Protein AF-A0A382FEA9-F1 (afdb_monomer_lite)

Structure (mmCIF, N/CA/C/O backbone):
data_AF-A0A382FEA9-F1
#
_entry.id   AF-A0A382FEA9-F1
#
loop_
_atom_site.group_PDB
_atom_site.id
_atom_site.type_symbol
_atom_site.label_atom_id
_atom_site.label_alt_id
_atom_site.label_comp_id
_atom_site.label_asym_id
_atom_site.label_entity_id
_atom_site.label_seq_id
_atom_site.pdbx_PDB_ins_code
_atom_site.Cartn_x
_atom_site.Cartn_y
_atom_site.Cartn_z
_atom_site.occupancy
_atom_site.B_iso_or_equiv
_atom_site.auth_seq_id
_atom_site.auth_comp_id
_atom_site.auth_asym_id
_atom_site.auth_atom_id
_atom_site.pdbx_PDB_model_num
ATOM 1 N N . MET A 1 1 ? -3.722 10.493 -3.152 1.00 86.19 1 MET A N 1
ATOM 2 C CA . MET A 1 1 ? -3.131 11.299 -4.248 1.00 86.19 1 MET A CA 1
ATOM 3 C C . MET A 1 1 ? -1.651 11.568 -4.004 1.00 86.19 1 MET A C 1
ATOM 5 O O . MET A 1 1 ? -0.845 11.112 -4.801 1.00 86.19 1 MET A O 1
ATOM 9 N N . GLU A 1 2 ? -1.288 12.268 -2.923 1.00 90.12 2 GLU A N 1
ATOM 10 C CA . GLU A 1 2 ? 0.090 12.729 -2.674 1.00 90.12 2 GLU A CA 1
ATOM 11 C C . GLU A 1 2 ? 1.136 11.603 -2.664 1.00 90.12 2 GLU A C 1
ATOM 13 O O . GLU A 1 2 ? 2.128 11.710 -3.374 1.00 90.12 2 GLU A O 1
ATOM 18 N N . ALA A 1 3 ? 0.868 10.485 -1.978 1.00 92.31 3 ALA A N 1
ATOM 19 C CA . ALA A 1 3 ? 1.792 9.346 -1.926 1.00 92.31 3 ALA A CA 1
ATOM 20 C C . ALA A 1 3 ? 2.195 8.819 -3.320 1.00 92.31 3 ALA A C 1
ATOM 22 O O . ALA A 1 3 ? 3.375 8.601 -3.583 1.00 92.31 3 ALA A O 1
ATOM 23 N N . TYR A 1 4 ? 1.232 8.671 -4.237 1.00 94.25 4 TYR A N 1
ATOM 24 C CA . TYR A 1 4 ? 1.511 8.229 -5.607 1.00 94.25 4 TYR A CA 1
ATOM 25 C C . TYR A 1 4 ? 2.131 9.316 -6.479 1.00 94.25 4 TYR A C 1
ATOM 27 O O . TYR A 1 4 ? 2.943 8.998 -7.339 1.00 94.25 4 TYR A O 1
ATOM 35 N N . LYS A 1 5 ? 1.795 10.591 -6.250 1.00 94.25 5 LYS A N 1
ATOM 36 C CA . LYS A 1 5 ? 2.459 11.701 -6.942 1.00 94.25 5 LYS A CA 1
ATOM 37 C C . LYS A 1 5 ? 3.956 11.709 -6.621 1.00 94.25 5 LYS A C 1
ATOM 39 O O . LYS A 1 5 ? 4.760 11.760 -7.541 1.00 94.25 5 LYS A O 1
ATOM 44 N N . THR A 1 6 ? 4.319 11.601 -5.342 1.00 94.44 6 THR A N 1
ATOM 45 C CA . THR A 1 6 ? 5.722 11.568 -4.906 1.00 94.44 6 THR A CA 1
ATOM 46 C C . THR A 1 6 ? 6.477 10.385 -5.507 1.00 94.44 6 THR A C 1
ATOM 48 O O . THR A 1 6 ? 7.612 10.554 -5.935 1.00 94.44 6 THR A O 1
ATOM 51 N N . LYS A 1 7 ? 5.844 9.208 -5.592 1.00 93.56 7 LYS A N 1
ATOM 52 C CA . LYS A 1 7 ? 6.443 8.037 -6.248 1.00 93.56 7 LYS A CA 1
ATOM 53 C C . LYS A 1 7 ? 6.632 8.260 -7.744 1.00 93.56 7 LYS A C 1
ATOM 55 O O . LYS A 1 7 ? 7.737 8.093 -8.225 1.00 93.56 7 LYS A O 1
ATOM 60 N N . ALA A 1 8 ? 5.613 8.743 -8.455 1.00 95.00 8 ALA A N 1
ATOM 61 C CA . ALA A 1 8 ? 5.745 9.068 -9.877 1.00 95.00 8 ALA A CA 1
ATOM 62 C C . ALA A 1 8 ? 6.861 10.096 -10.151 1.00 95.00 8 ALA A C 1
ATOM 64 O O . ALA A 1 8 ? 7.594 9.964 -11.124 1.00 95.00 8 ALA A O 1
ATOM 65 N N . ASP A 1 9 ? 7.002 11.109 -9.288 1.00 94.88 9 ASP A N 1
ATOM 66 C CA . ASP A 1 9 ? 8.087 12.090 -9.369 1.00 94.88 9 ASP A CA 1
ATOM 67 C C . ASP A 1 9 ? 9.469 11.447 -9.157 1.00 94.88 9 ASP A C 1
ATOM 69 O O . ASP A 1 9 ? 10.402 11.779 -9.887 1.00 94.88 9 ASP A O 1
ATOM 73 N N . PHE A 1 10 ? 9.597 10.549 -8.176 1.00 92.44 10 PHE A N 1
ATOM 74 C CA . PHE A 1 10 ? 10.831 9.815 -7.888 1.00 92.44 10 PHE A CA 1
ATOM 75 C C . PHE A 1 10 ? 11.215 8.888 -9.047 1.00 92.44 10 PHE A C 1
ATOM 77 O O . PHE A 1 10 ? 12.336 8.981 -9.548 1.00 92.44 10 PHE A O 1
ATOM 84 N N . GLU A 1 11 ? 10.266 8.092 -9.547 1.00 92.50 11 GLU A N 1
ATOM 85 C CA . GLU A 1 11 ? 10.513 7.181 -10.667 1.00 92.50 11 GLU A CA 1
ATOM 86 C C . GLU A 1 11 ? 10.952 7.932 -11.927 1.00 92.50 11 GLU A C 1
ATOM 88 O O . GLU A 1 11 ? 11.869 7.507 -12.622 1.00 92.50 11 GLU A O 1
ATOM 93 N N . ALA A 1 12 ? 10.362 9.096 -12.211 1.00 94.06 12 ALA A N 1
ATOM 94 C CA . ALA A 1 12 ? 10.710 9.868 -13.400 1.00 94.06 12 ALA A CA 1
ATOM 95 C C . ALA A 1 12 ? 12.088 10.542 -13.299 1.00 94.06 12 ALA A C 1
ATOM 97 O O . ALA A 1 12 ? 12.826 10.611 -14.289 1.00 94.06 12 ALA A O 1
ATOM 98 N N . LYS A 1 13 ? 12.403 11.112 -12.129 1.00 93.94 13 LYS A N 1
ATOM 99 C CA . LYS A 1 13 ? 13.557 12.007 -11.943 1.00 93.94 13 LYS A CA 1
ATOM 100 C C . LYS A 1 13 ? 14.813 11.279 -11.496 1.00 93.94 13 LYS A C 1
ATOM 102 O O . LYS A 1 13 ? 15.887 11.657 -11.948 1.00 93.94 13 LYS A O 1
ATOM 107 N N . GLU A 1 14 ? 14.665 10.273 -10.641 1.00 90.12 14 GLU A N 1
ATOM 108 C CA . GLU A 1 14 ? 15.787 9.571 -10.018 1.00 90.12 14 GLU A CA 1
ATOM 109 C C . GLU A 1 14 ? 16.027 8.205 -10.675 1.00 90.12 14 GLU A C 1
ATOM 111 O O . GLU A 1 14 ? 17.165 7.884 -11.010 1.00 90.12 14 GLU A O 1
ATOM 116 N N . MET A 1 15 ? 14.964 7.424 -10.908 1.00 86.69 15 MET A N 1
ATOM 117 C CA . MET A 1 15 ? 15.080 6.047 -11.427 1.00 86.69 15 MET A CA 1
ATOM 118 C C . MET A 1 15 ? 14.997 5.962 -12.957 1.00 86.69 15 MET A C 1
ATOM 120 O O . MET A 1 15 ? 15.497 5.020 -13.567 1.00 86.69 15 MET A O 1
ATOM 124 N N . HIS A 1 16 ? 14.381 6.963 -13.587 1.00 90.75 16 HIS A N 1
ATOM 125 C CA . HIS A 1 16 ? 14.035 6.992 -15.009 1.00 90.75 16 HIS A CA 1
ATOM 126 C C . HIS A 1 16 ? 13.194 5.786 -15.482 1.00 90.75 16 HIS A C 1
ATOM 128 O O . HIS A 1 16 ? 13.240 5.425 -16.664 1.00 90.75 16 HIS A O 1
ATOM 134 N N . ASP A 1 17 ? 12.378 5.203 -14.594 1.00 91.25 17 ASP A N 1
ATOM 135 C CA . ASP A 1 17 ? 11.393 4.177 -14.946 1.00 91.25 17 ASP A CA 1
ATOM 136 C C . ASP A 1 17 ? 10.075 4.829 -15.386 1.00 91.25 17 ASP A C 1
ATOM 138 O O . ASP A 1 17 ? 9.215 5.231 -14.595 1.00 91.25 17 ASP A O 1
ATOM 142 N N . TRP A 1 18 ? 9.891 4.924 -16.701 1.00 92.62 18 TRP A N 1
ATOM 143 C CA . TRP A 1 18 ? 8.694 5.512 -17.299 1.00 92.62 18 TRP A CA 1
ATOM 144 C C . TRP A 1 18 ? 7.439 4.643 -17.161 1.00 92.62 18 TRP A C 1
ATOM 146 O O . TRP A 1 18 ? 6.329 5.184 -17.175 1.00 92.62 18 TRP A O 1
ATOM 156 N N . ASN A 1 19 ? 7.583 3.321 -17.029 1.00 93.62 19 ASN A N 1
ATOM 157 C CA . ASN A 1 19 ? 6.444 2.423 -16.847 1.00 93.62 19 ASN A CA 1
ATOM 158 C C . ASN A 1 19 ? 5.869 2.599 -15.442 1.00 93.62 19 ASN A C 1
ATOM 160 O O . ASN A 1 19 ? 4.662 2.824 -15.302 1.00 93.62 19 ASN A O 1
ATOM 164 N N . SER A 1 20 ? 6.729 2.602 -14.425 1.00 93.94 20 SER A N 1
ATOM 165 C CA . SER A 1 20 ? 6.335 2.860 -13.041 1.00 93.94 20 SER A CA 1
ATOM 166 C C . 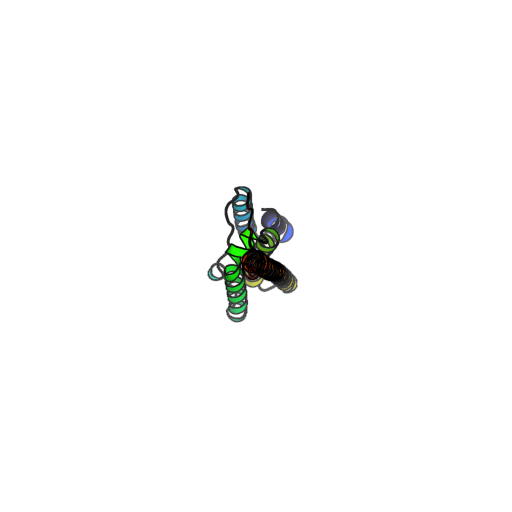SER A 1 20 ? 5.868 4.294 -12.832 1.00 93.94 20 SER A C 1
ATOM 168 O O . SER A 1 20 ? 4.813 4.518 -12.234 1.00 93.94 20 SER A O 1
ATOM 170 N N . THR A 1 21 ? 6.547 5.271 -13.447 1.00 96.25 21 THR A N 1
ATOM 171 C CA . THR A 1 21 ? 6.082 6.669 -13.496 1.00 96.25 21 THR A CA 1
ATOM 172 C C . THR A 1 21 ? 4.643 6.749 -13.999 1.00 96.25 21 THR A C 1
ATOM 174 O O . THR A 1 21 ? 3.794 7.387 -13.371 1.00 96.25 21 THR A O 1
ATOM 177 N N . LYS A 1 22 ? 4.339 6.094 -15.129 1.00 97.12 22 LYS A N 1
ATOM 178 C CA . LYS A 1 22 ? 2.994 6.092 -15.712 1.00 97.12 22 LYS A CA 1
ATOM 179 C C . LYS A 1 22 ? 1.986 5.426 -14.778 1.00 97.12 22 LYS A C 1
ATOM 181 O O . LYS A 1 22 ? 0.936 6.014 -14.520 1.00 97.12 22 LYS A O 1
ATOM 186 N N . LEU A 1 23 ? 2.301 4.241 -14.254 1.00 96.69 23 LEU A N 1
ATOM 187 C CA . LEU A 1 23 ? 1.435 3.506 -13.330 1.00 96.69 23 LEU A CA 1
ATOM 188 C C . LEU A 1 23 ? 1.072 4.363 -12.108 1.00 96.69 23 LEU A C 1
ATOM 190 O O . LEU A 1 23 ? -0.106 4.525 -11.773 1.00 96.69 23 LEU A O 1
ATOM 194 N N . TYR A 1 24 ? 2.070 4.969 -11.467 1.00 97.25 24 TYR A N 1
ATOM 195 C CA . TYR A 1 24 ? 1.866 5.808 -10.291 1.00 97.25 24 TYR A CA 1
ATOM 196 C C . TYR A 1 24 ? 1.154 7.116 -10.610 1.00 97.25 24 TYR A C 1
ATOM 198 O O . TYR A 1 24 ? 0.268 7.517 -9.851 1.00 97.25 24 TYR A O 1
ATOM 206 N N . ALA A 1 25 ? 1.439 7.749 -11.748 1.00 97.25 25 ALA A N 1
ATOM 207 C CA . ALA A 1 25 ? 0.710 8.934 -12.187 1.00 97.25 25 ALA A CA 1
ATOM 208 C C . ALA A 1 25 ? -0.782 8.630 -12.410 1.00 97.25 25 ALA A C 1
ATOM 210 O O . ALA A 1 25 ? -1.647 9.368 -11.932 1.00 97.25 25 ALA A O 1
ATOM 211 N N . GLU A 1 26 ? -1.111 7.512 -13.061 1.00 97.25 26 GLU A N 1
ATOM 212 C CA . GLU A 1 26 ? -2.498 7.087 -13.264 1.00 97.25 26 GLU A CA 1
ATOM 213 C C . GLU A 1 26 ? -3.218 6.827 -11.934 1.00 97.25 26 GLU A C 1
ATOM 215 O O . GLU A 1 26 ? -4.367 7.246 -11.757 1.00 97.25 26 GLU A O 1
ATOM 220 N N . LYS A 1 27 ? -2.550 6.194 -10.961 1.00 97.25 27 LYS A N 1
ATOM 221 C CA . LYS A 1 27 ? -3.102 6.014 -9.608 1.00 97.25 27 LYS A CA 1
ATOM 222 C C . LYS A 1 27 ? -3.274 7.336 -8.865 1.00 97.25 27 LYS A C 1
ATOM 224 O O . LYS A 1 27 ? -4.308 7.540 -8.226 1.00 97.25 27 LYS A O 1
ATOM 229 N N . ALA A 1 28 ? -2.324 8.262 -8.982 1.00 95.94 28 ALA A N 1
ATOM 230 C CA . ALA A 1 28 ? -2.433 9.595 -8.396 1.00 95.94 28 ALA A CA 1
ATOM 231 C C . ALA A 1 28 ? -3.651 10.354 -8.948 1.00 95.94 28 ALA A C 1
ATOM 233 O O . ALA A 1 28 ? -4.412 10.924 -8.164 1.00 95.94 28 ALA A O 1
ATOM 234 N N . ILE A 1 29 ? -3.883 10.294 -10.265 1.00 96.94 29 ILE A N 1
ATOM 235 C CA . ILE A 1 29 ? -5.043 10.903 -10.936 1.00 96.94 29 ILE A CA 1
ATOM 236 C C . ILE A 1 29 ? -6.352 10.246 -10.488 1.00 96.94 29 ILE A C 1
ATOM 238 O O . ILE A 1 29 ? -7.322 10.946 -10.194 1.00 96.94 29 ILE A O 1
ATOM 242 N N . LYS A 1 30 ? -6.414 8.911 -10.404 1.00 96.44 30 LYS A N 1
ATOM 243 C CA . LYS A 1 30 ? -7.602 8.210 -9.880 1.00 96.44 30 LYS A CA 1
ATOM 244 C C . LYS A 1 30 ? -7.920 8.675 -8.455 1.00 96.44 30 LYS A C 1
ATOM 246 O O . LYS A 1 30 ? -9.068 9.012 -8.178 1.00 96.44 30 LYS A O 1
ATOM 251 N N . ALA A 1 31 ? -6.899 8.784 -7.603 1.00 94.75 31 ALA A N 1
ATOM 252 C CA . ALA A 1 31 ? -7.058 9.195 -6.213 1.00 94.75 31 ALA A CA 1
ATOM 253 C C . ALA A 1 31 ? -7.509 10.658 -6.098 1.00 94.75 31 ALA 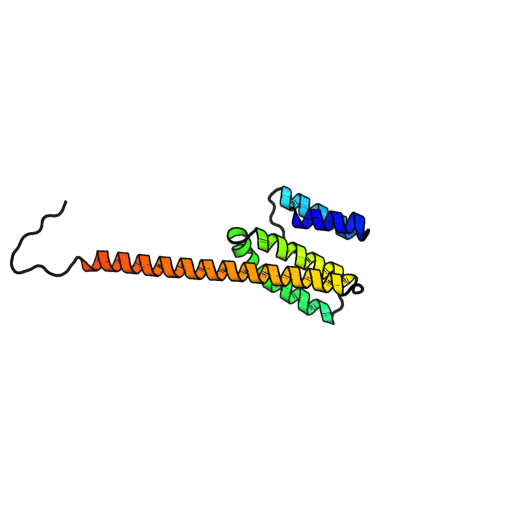A C 1
ATOM 255 O O . ALA A 1 31 ? -8.323 10.988 -5.244 1.00 94.75 31 ALA A O 1
ATOM 256 N N . ALA A 1 32 ? -6.989 11.539 -6.960 1.00 94.88 32 ALA A N 1
ATOM 257 C CA . ALA A 1 32 ? -7.390 12.944 -7.023 1.00 94.88 32 ALA A CA 1
ATOM 258 C C . ALA A 1 32 ? -8.870 13.109 -7.406 1.00 94.88 32 ALA A C 1
ATOM 260 O O . ALA A 1 32 ? -9.536 14.019 -6.930 1.00 94.88 32 ALA A O 1
ATOM 261 N N . ASN A 1 33 ? -9.392 12.191 -8.221 1.00 96.38 33 ASN A N 1
ATOM 262 C CA . ASN A 1 33 ? -10.801 12.143 -8.610 1.00 96.38 33 ASN A CA 1
ATOM 263 C C . ASN A 1 33 ? -11.701 11.447 -7.570 1.00 96.38 33 ASN A C 1
ATOM 265 O O . ASN A 1 33 ? -12.838 11.106 -7.890 1.00 96.38 33 ASN A O 1
ATOM 269 N N . GLY A 1 34 ? -11.196 11.183 -6.359 1.00 92.88 34 GLY A N 1
ATOM 270 C CA . GLY A 1 34 ? -11.959 10.543 -5.286 1.00 92.88 34 GLY A CA 1
ATOM 271 C C . GLY A 1 34 ? -12.302 9.076 -5.546 1.00 92.88 34 GLY A C 1
ATOM 272 O O . GLY A 1 34 ? -13.230 8.558 -4.935 1.00 92.88 34 GLY A O 1
ATOM 273 N N . LYS A 1 35 ? -11.598 8.405 -6.468 1.00 94.94 35 LYS A N 1
ATOM 274 C CA . LYS A 1 35 ? -11.779 6.967 -6.690 1.00 94.94 35 LYS A CA 1
ATOM 275 C C . LYS A 1 35 ? -11.014 6.173 -5.642 1.00 94.94 35 LYS A C 1
ATOM 277 O O . LYS A 1 35 ? -9.875 6.519 -5.321 1.00 94.94 35 LYS A O 1
ATOM 282 N N . ASP A 1 36 ? -11.607 5.061 -5.223 1.00 92.81 36 ASP A N 1
ATOM 283 C CA . ASP A 1 36 ? -10.930 4.048 -4.422 1.00 92.81 36 ASP A CA 1
ATOM 284 C C . ASP A 1 36 ? -9.686 3.537 -5.148 1.00 92.81 36 ASP A C 1
ATOM 286 O O . ASP A 1 36 ? -9.701 3.277 -6.359 1.00 92.81 36 ASP A O 1
ATOM 290 N N . ILE A 1 37 ? -8.596 3.403 -4.398 1.00 95.69 37 ILE A N 1
ATOM 291 C CA . ILE A 1 37 ? -7.318 2.941 -4.924 1.00 95.69 37 ILE A CA 1
ATOM 292 C C . ILE A 1 37 ? -6.992 1.602 -4.308 1.00 95.69 37 ILE A C 1
ATOM 294 O O . ILE A 1 37 ? -6.916 1.476 -3.096 1.00 95.69 37 ILE A O 1
ATOM 298 N N . LEU A 1 38 ? -6.743 0.622 -5.166 1.00 96.75 38 LEU A N 1
ATOM 299 C CA . LEU A 1 38 ? -6.291 -0.698 -4.760 1.00 96.75 38 LEU A CA 1
ATOM 300 C C . LEU A 1 38 ? -4.789 -0.852 -5.033 1.00 96.75 38 LEU A C 1
ATOM 302 O O . LEU A 1 38 ? -4.276 -0.245 -5.987 1.00 96.75 38 LEU A O 1
ATOM 306 N N . PRO A 1 39 ? -4.086 -1.673 -4.233 1.00 97.19 39 PRO A N 1
ATOM 307 C CA . PRO A 1 39 ? -2.749 -2.125 -4.589 1.00 97.19 39 PRO A CA 1
ATOM 308 C C . PRO A 1 39 ? -2.811 -2.946 -5.882 1.00 97.19 39 PRO A C 1
ATOM 310 O O . PRO A 1 39 ? -3.812 -3.616 -6.166 1.00 97.19 39 PRO A O 1
ATOM 313 N N . GLU A 1 40 ? -1.746 -2.897 -6.678 1.00 98.00 40 GLU A N 1
ATOM 314 C CA . GLU A 1 40 ? -1.599 -3.808 -7.806 1.00 98.00 40 GLU A CA 1
ATOM 315 C C . GLU A 1 40 ? -1.586 -5.252 -7.309 1.00 98.00 40 GLU A C 1
ATOM 317 O O . GLU A 1 40 ? -1.046 -5.584 -6.250 1.00 98.00 40 GLU A O 1
ATOM 322 N N . LYS A 1 41 ? -2.196 -6.143 -8.091 1.00 97.12 41 LYS A N 1
ATOM 323 C CA . LYS A 1 41 ? -2.131 -7.572 -7.783 1.00 97.12 41 LYS A CA 1
ATOM 324 C C . LYS A 1 41 ? -0.680 -8.025 -7.859 1.00 97.12 41 LYS A C 1
ATOM 326 O O . LYS A 1 41 ? 0.008 -7.706 -8.820 1.00 97.12 41 LYS A O 1
ATOM 331 N N . ILE A 1 42 ? -0.244 -8.878 -6.933 1.00 97.31 42 ILE A N 1
ATOM 332 C CA . ILE A 1 42 ? 1.143 -9.380 -6.937 1.00 97.31 42 ILE A CA 1
ATOM 333 C C . ILE A 1 42 ? 1.496 -10.135 -8.233 1.00 97.31 42 ILE A C 1
ATOM 335 O O . ILE A 1 42 ? 2.654 -10.178 -8.629 1.00 97.31 42 ILE A O 1
ATOM 339 N N . SER A 1 43 ? 0.500 -10.681 -8.937 1.00 96.19 43 SER A N 1
ATOM 340 C CA . SER A 1 43 ? 0.674 -11.312 -10.251 1.00 96.19 43 SER A CA 1
ATOM 341 C C . SER A 1 43 ? 1.021 -10.347 -11.391 1.00 96.19 43 SER A C 1
ATOM 343 O O . SER A 1 43 ? 1.403 -10.819 -12.455 1.00 96.19 43 SER A O 1
ATOM 345 N N . TYR A 1 44 ? 0.828 -9.038 -11.207 1.00 96.62 44 TYR A N 1
ATOM 346 C CA . TYR A 1 44 ? 1.268 -8.016 -12.160 1.00 96.62 44 TYR A CA 1
ATOM 347 C C . TYR A 1 44 ? 2.802 -7.964 -12.235 1.00 96.62 44 TYR A C 1
ATOM 349 O O . TYR A 1 44 ? 3.351 -7.783 -13.315 1.00 96.62 44 TYR A O 1
ATOM 357 N N . TRP A 1 45 ? 3.473 -8.205 -11.103 1.00 95.88 45 TRP A N 1
ATOM 358 C CA . TRP A 1 45 ? 4.921 -8.091 -10.956 1.00 95.88 45 TRP A CA 1
ATOM 359 C C . TRP A 1 45 ? 5.657 -9.422 -11.200 1.00 95.88 45 TRP A C 1
ATOM 361 O O . TRP A 1 45 ? 5.295 -10.501 -10.701 1.00 95.88 45 TRP A O 1
ATOM 371 N N . THR A 1 46 ? 6.782 -9.348 -11.900 1.00 95.94 46 THR A N 1
ATOM 372 C CA . THR A 1 46 ? 7.682 -10.456 -12.241 1.00 95.94 46 THR A CA 1
ATOM 373 C C . THR A 1 46 ? 8.709 -10.697 -11.130 1.00 95.94 46 THR A C 1
ATOM 375 O O . THR A 1 46 ? 9.918 -10.641 -11.311 1.00 95.94 46 THR A O 1
ATOM 378 N N . VAL A 1 47 ? 8.211 -11.018 -9.937 1.00 95.19 47 VAL A N 1
ATOM 379 C CA . VAL A 1 47 ? 9.043 -11.235 -8.741 1.00 95.19 47 VAL A CA 1
ATOM 380 C C . VAL A 1 47 ? 9.569 -12.682 -8.630 1.00 95.19 47 VAL A C 1
ATOM 382 O O . VAL A 1 47 ? 8.806 -13.628 -8.865 1.00 95.19 47 VAL A O 1
ATOM 385 N N . PRO A 1 48 ? 10.825 -12.912 -8.189 1.00 92.88 48 PRO A N 1
ATOM 386 C CA . PRO A 1 48 ? 11.332 -14.249 -7.874 1.00 92.88 48 PRO A CA 1
ATOM 387 C C . PRO A 1 48 ? 10.440 -15.037 -6.897 1.00 92.88 48 PRO A C 1
ATOM 389 O O . PRO A 1 48 ? 9.943 -14.506 -5.902 1.00 92.88 48 PRO A O 1
ATOM 392 N N . ALA A 1 49 ? 10.255 -16.339 -7.143 1.00 91.06 49 ALA A N 1
ATOM 393 C CA . ALA A 1 49 ? 9.302 -17.169 -6.392 1.00 91.06 49 ALA A CA 1
ATOM 394 C C . ALA A 1 49 ? 9.556 -17.189 -4.870 1.00 91.06 49 ALA A C 1
ATOM 396 O O . ALA A 1 49 ? 8.611 -17.187 -4.082 1.00 91.06 49 ALA A O 1
ATOM 397 N N . ASN A 1 50 ? 10.825 -17.148 -4.455 1.00 88.62 50 ASN A N 1
ATOM 398 C CA . ASN A 1 50 ? 11.235 -17.100 -3.050 1.00 88.62 50 ASN A CA 1
ATOM 399 C C . ASN A 1 50 ? 10.858 -15.786 -2.338 1.00 88.62 50 ASN A C 1
ATOM 401 O O . ASN A 1 50 ? 10.804 -15.768 -1.111 1.00 88.62 50 ASN A O 1
ATOM 405 N N . LYS A 1 51 ? 10.602 -14.704 -3.080 1.00 93.56 51 LYS A N 1
ATOM 406 C CA . LYS A 1 51 ? 10.185 -13.393 -2.551 1.00 93.56 51 LYS A CA 1
ATOM 407 C C . LYS A 1 51 ? 8.688 -13.151 -2.705 1.00 93.56 51 LYS A C 1
ATOM 409 O O . LYS A 1 51 ? 8.063 -12.533 -1.846 1.00 93.56 51 LYS A O 1
ATOM 414 N N . ARG A 1 52 ? 8.084 -13.720 -3.750 1.00 95.19 52 ARG A N 1
ATOM 415 C CA . ARG A 1 52 ? 6.666 -13.544 -4.087 1.00 95.19 52 ARG A CA 1
ATOM 416 C C . ARG A 1 52 ? 5.711 -13.940 -2.955 1.00 95.19 52 ARG A C 1
ATOM 418 O O . ARG A 1 52 ? 4.698 -13.277 -2.765 1.00 95.19 52 ARG A O 1
ATOM 425 N N . LEU A 1 53 ? 6.029 -14.983 -2.184 1.00 95.62 53 LEU A N 1
ATOM 426 C CA . LEU A 1 53 ? 5.177 -15.423 -1.068 1.00 95.62 53 LEU A CA 1
ATOM 427 C C . LEU A 1 53 ? 5.016 -14.357 0.024 1.00 95.62 53 LEU 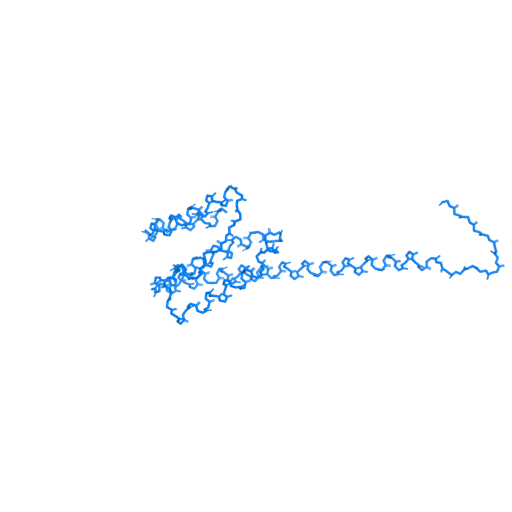A C 1
ATOM 429 O O . LEU A 1 53 ? 3.972 -14.301 0.667 1.00 95.62 53 LEU A O 1
ATOM 433 N N . GLU A 1 54 ? 6.032 -13.523 0.249 1.00 95.75 54 GLU A N 1
ATOM 434 C CA . GLU A 1 54 ? 5.970 -12.470 1.264 1.00 95.75 54 GLU A CA 1
ATOM 435 C C . GLU A 1 54 ? 5.062 -11.321 0.818 1.00 95.75 54 GLU A C 1
ATOM 437 O O . GLU A 1 54 ? 4.216 -10.867 1.585 1.00 95.75 54 GLU A O 1
ATOM 442 N N . LEU A 1 55 ? 5.174 -10.924 -0.451 1.00 98.00 55 LEU A N 1
ATOM 443 C CA . LEU A 1 55 ? 4.315 -9.916 -1.067 1.00 98.00 55 LEU A CA 1
ATOM 444 C C . LEU A 1 55 ? 2.847 -10.347 -1.100 1.00 98.00 55 LEU A C 1
ATOM 446 O O . LEU A 1 55 ? 1.977 -9.533 -0.811 1.00 98.00 55 LEU A O 1
ATOM 450 N N . ILE A 1 56 ? 2.567 -11.621 -1.405 1.00 98.25 56 ILE A N 1
ATOM 451 C CA . ILE A 1 56 ? 1.197 -12.164 -1.376 1.00 98.25 56 ILE A CA 1
ATOM 452 C C . ILE A 1 56 ? 0.604 -12.024 0.025 1.00 98.25 56 ILE A C 1
ATOM 454 O O . ILE A 1 56 ? -0.486 -11.488 0.173 1.00 98.25 56 ILE A O 1
ATOM 458 N N . LYS A 1 57 ? 1.348 -12.413 1.066 1.00 97.81 57 LYS A N 1
ATOM 459 C CA . LYS A 1 57 ? 0.889 -12.243 2.453 1.00 97.81 57 LYS A CA 1
ATOM 460 C C . LYS A 1 57 ? 0.660 -10.775 2.810 1.00 97.81 57 LYS A C 1
ATOM 462 O O . LYS A 1 57 ? -0.313 -10.463 3.485 1.00 97.81 57 LYS A O 1
ATOM 467 N N . GLY A 1 58 ? 1.544 -9.879 2.367 1.00 98.12 58 GLY A N 1
ATOM 468 C CA . GLY A 1 58 ? 1.370 -8.437 2.548 1.00 98.12 58 GLY A CA 1
ATOM 469 C C . GLY A 1 58 ? 0.084 -7.931 1.893 1.00 98.12 58 GLY A C 1
ATOM 470 O O . GLY A 1 58 ? -0.713 -7.260 2.545 1.00 98.12 58 GLY A O 1
ATOM 471 N N . TYR A 1 59 ? -0.151 -8.318 0.640 1.00 98.62 59 TYR A N 1
ATOM 472 C CA . TYR A 1 59 ? -1.371 -8.001 -0.098 1.00 98.62 59 TYR A CA 1
ATOM 473 C C . TYR A 1 59 ? -2.622 -8.514 0.618 1.00 98.62 59 TYR A C 1
ATOM 475 O O . TYR A 1 59 ? -3.541 -7.737 0.865 1.00 98.62 59 TYR A O 1
ATOM 483 N N . ASP A 1 60 ? -2.643 -9.788 1.005 1.00 98.50 60 ASP A N 1
ATOM 484 C CA . ASP A 1 60 ? -3.795 -10.406 1.663 1.00 98.50 60 ASP A CA 1
ATOM 485 C C . ASP A 1 60 ? -4.107 -9.726 3.004 1.00 98.50 60 ASP A C 1
ATOM 487 O O . ASP A 1 60 ? -5.265 -9.417 3.286 1.00 98.50 60 ASP A O 1
ATOM 491 N N . ASN A 1 61 ? -3.078 -9.412 3.799 1.00 98.25 61 ASN A N 1
ATOM 492 C CA . ASN A 1 61 ? -3.238 -8.692 5.065 1.00 98.25 61 ASN A CA 1
ATOM 493 C C . ASN A 1 61 ? -3.795 -7.277 4.859 1.00 98.25 61 ASN A C 1
ATOM 495 O O . ASN A 1 61 ? -4.684 -6.859 5.597 1.00 98.25 61 ASN A O 1
ATOM 499 N N . LEU A 1 62 ? -3.293 -6.543 3.861 1.00 98.62 62 LEU A N 1
ATOM 500 C CA . LEU A 1 62 ? -3.800 -5.212 3.518 1.00 98.62 62 LEU A CA 1
ATOM 501 C C . LEU A 1 62 ? -5.262 -5.278 3.068 1.00 98.62 62 LEU A C 1
ATOM 503 O O . LEU A 1 62 ? -6.087 -4.487 3.519 1.00 98.62 62 LEU A O 1
ATOM 507 N N . MET A 1 63 ? -5.601 -6.238 2.209 1.00 98.50 63 MET A N 1
ATOM 508 C CA . MET A 1 63 ? -6.966 -6.398 1.714 1.00 98.50 63 MET A CA 1
ATOM 509 C C . MET A 1 63 ? -7.945 -6.826 2.810 1.00 98.50 63 MET A C 1
ATOM 511 O O . MET A 1 63 ? -9.103 -6.416 2.763 1.00 98.50 63 MET A O 1
ATOM 515 N N . ALA A 1 64 ? -7.490 -7.583 3.812 1.00 98.31 64 ALA A N 1
ATOM 516 C CA . ALA A 1 64 ? -8.312 -7.984 4.952 1.00 98.31 64 ALA A CA 1
ATOM 517 C C . ALA A 1 64 ? -8.795 -6.795 5.797 1.00 98.31 64 ALA A C 1
ATOM 519 O O . ALA A 1 64 ? -9.882 -6.866 6.359 1.00 98.31 64 ALA A O 1
ATOM 520 N N . VAL A 1 65 ? -8.018 -5.708 5.865 1.00 97.94 65 VAL A N 1
ATOM 521 C CA . VAL A 1 65 ? -8.366 -4.497 6.634 1.00 97.94 65 VAL A CA 1
ATOM 522 C C . VAL A 1 65 ? -8.800 -3.321 5.764 1.00 97.94 65 VAL A C 1
ATOM 524 O O . VAL A 1 65 ? -9.127 -2.261 6.288 1.00 97.94 65 VAL A O 1
ATOM 527 N N . TYR A 1 66 ? -8.798 -3.478 4.438 1.00 98.25 66 TYR A N 1
ATOM 528 C CA . TYR A 1 66 ? -8.954 -2.370 3.496 1.00 98.25 66 TYR A CA 1
ATOM 529 C C . TYR A 1 66 ? -10.221 -1.551 3.756 1.00 98.25 66 TYR A C 1
ATOM 531 O O . TYR A 1 66 ? -10.141 -0.335 3.886 1.00 98.25 66 TYR A O 1
ATOM 539 N N . GLN A 1 67 ? -11.384 -2.205 3.850 1.00 97.44 67 GLN A N 1
ATOM 540 C CA . GLN A 1 67 ? -12.664 -1.496 3.963 1.00 97.44 67 GLN A CA 1
ATOM 541 C C . GLN A 1 67 ? -12.794 -0.732 5.280 1.00 97.44 67 GLN A C 1
ATOM 543 O O . GLN A 1 67 ? -13.240 0.414 5.285 1.00 97.44 67 GLN A O 1
ATOM 548 N N . ASP A 1 68 ? -12.340 -1.329 6.379 1.00 96.81 68 ASP A N 1
ATOM 549 C CA . ASP A 1 68 ? -12.359 -0.663 7.677 1.00 96.81 68 ASP A CA 1
ATOM 550 C C . ASP A 1 68 ? -11.370 0.511 7.692 1.00 96.81 68 ASP A C 1
ATOM 552 O O . ASP A 1 68 ? -11.690 1.605 8.158 1.00 96.81 68 ASP A O 1
ATOM 556 N N . ALA A 1 69 ? -10.191 0.326 7.092 1.00 97.12 69 ALA A N 1
ATOM 557 C CA . ALA A 1 69 ? -9.166 1.355 6.990 1.00 97.12 69 ALA A CA 1
ATOM 558 C C . ALA A 1 69 ? -9.579 2.533 6.090 1.00 97.12 69 ALA A C 1
ATOM 560 O O . ALA A 1 69 ? -9.162 3.656 6.360 1.00 97.12 69 ALA A O 1
ATOM 561 N N . VAL A 1 70 ? -10.425 2.331 5.068 1.00 95.81 70 VAL A N 1
ATOM 562 C CA . VAL A 1 70 ? -10.974 3.436 4.251 1.00 95.81 70 VAL A CA 1
ATOM 563 C C . VAL A 1 70 ? -11.721 4.440 5.131 1.00 95.81 70 VAL A C 1
ATOM 565 O O . VAL A 1 70 ? -11.620 5.646 4.911 1.00 95.81 70 VAL A O 1
ATOM 568 N N . LEU A 1 71 ? -12.459 3.947 6.126 1.00 94.25 71 LEU A N 1
ATOM 569 C CA . LEU A 1 71 ? -13.276 4.775 7.008 1.00 94.25 71 LEU A CA 1
ATOM 570 C C . LEU A 1 71 ? -12.481 5.303 8.204 1.00 94.25 71 LEU A C 1
ATOM 572 O O . LEU A 1 71 ? -12.625 6.468 8.570 1.00 94.25 71 LEU A O 1
ATOM 576 N N . LEU A 1 72 ? -11.661 4.446 8.813 1.00 96.06 72 LEU A N 1
ATOM 577 C CA . LEU A 1 72 ? -11.023 4.723 10.099 1.00 96.06 72 LEU A CA 1
ATOM 578 C C . LEU A 1 72 ? -9.641 5.363 9.965 1.00 96.06 72 LEU A C 1
ATOM 580 O O . LEU A 1 72 ? -9.284 6.211 10.779 1.00 96.06 72 LEU A O 1
ATOM 584 N N . ASP A 1 73 ? -8.861 4.977 8.954 1.00 96.94 73 ASP A N 1
ATOM 585 C CA . ASP A 1 73 ? -7.486 5.450 8.778 1.00 96.94 73 ASP A CA 1
ATOM 586 C C . ASP A 1 73 ? -7.081 5.564 7.292 1.00 96.94 73 ASP A C 1
ATOM 588 O O . ASP A 1 73 ? -6.159 4.886 6.815 1.00 96.94 73 ASP A O 1
ATOM 592 N N . PRO A 1 74 ? -7.753 6.440 6.519 1.00 95.38 74 PRO A N 1
ATOM 593 C CA . PRO A 1 74 ? -7.495 6.580 5.086 1.00 95.38 74 PRO A CA 1
ATOM 594 C C . PRO A 1 74 ? -6.070 7.064 4.781 1.00 95.38 74 PRO A C 1
ATOM 596 O O . PRO A 1 74 ? -5.541 6.822 3.693 1.00 95.38 74 PRO A O 1
ATOM 599 N N . PHE A 1 75 ? -5.426 7.747 5.732 1.00 95.19 75 PHE A N 1
ATOM 600 C CA . PHE A 1 75 ? -4.065 8.242 5.572 1.00 95.19 75 PHE A CA 1
ATOM 601 C C . PHE A 1 75 ? -3.041 7.106 5.611 1.00 95.19 75 PHE A C 1
ATOM 603 O O . PHE A 1 75 ? -2.226 6.990 4.688 1.00 95.19 75 PHE A O 1
ATOM 610 N N . ASN A 1 76 ? -3.085 6.244 6.633 1.00 97.62 76 ASN A N 1
ATOM 611 C CA . ASN A 1 76 ? -2.182 5.098 6.688 1.00 97.62 76 ASN A CA 1
ATOM 612 C C . ASN A 1 76 ? -2.556 4.035 5.654 1.00 97.62 76 ASN A C 1
ATOM 614 O O . ASN A 1 76 ? -1.652 3.416 5.094 1.00 97.62 76 ASN A O 1
ATOM 618 N N . LEU A 1 77 ? -3.835 3.906 5.284 1.00 97.75 77 LEU A N 1
ATOM 619 C CA . LEU A 1 77 ? -4.240 3.076 4.149 1.00 97.75 77 LEU A CA 1
ATOM 620 C C . LEU A 1 77 ? -3.554 3.520 2.848 1.00 97.75 77 LEU A C 1
ATOM 622 O O . LEU A 1 77 ? -2.946 2.703 2.156 1.00 97.75 77 LEU A O 1
ATOM 626 N N . ALA A 1 78 ? -3.580 4.819 2.534 1.00 96.56 78 ALA A N 1
ATOM 627 C CA . ALA A 1 78 ? -2.920 5.348 1.341 1.00 96.56 78 ALA A CA 1
ATOM 628 C C . ALA A 1 78 ? -1.406 5.077 1.342 1.00 96.56 78 ALA A C 1
ATOM 630 O O . ALA A 1 78 ? -0.840 4.731 0.299 1.00 96.56 78 ALA A O 1
ATOM 631 N N . LYS A 1 79 ? -0.750 5.192 2.505 1.00 97.44 79 LYS A N 1
ATOM 632 C CA . LYS A 1 79 ? 0.660 4.813 2.662 1.00 97.44 79 LYS A CA 1
ATOM 633 C C . LYS A 1 79 ? 0.862 3.325 2.406 1.00 97.44 79 LYS A C 1
ATOM 635 O O . LYS A 1 79 ? 1.680 2.993 1.556 1.00 97.44 79 LYS A O 1
ATOM 640 N N . ALA A 1 80 ? 0.099 2.453 3.064 1.00 98.38 80 ALA A N 1
ATOM 641 C CA . ALA A 1 80 ? 0.228 1.004 2.940 1.00 98.38 80 ALA A CA 1
ATOM 642 C C . ALA A 1 80 ? 0.076 0.538 1.484 1.00 98.38 80 ALA A C 1
ATOM 644 O O . ALA A 1 80 ? 0.952 -0.155 0.973 1.00 98.38 80 ALA A O 1
ATOM 645 N N . ILE A 1 81 ? -0.968 0.990 0.782 1.00 98.31 81 ILE A N 1
ATOM 646 C CA . ILE A 1 81 ? -1.206 0.647 -0.629 1.00 98.31 81 ILE A CA 1
ATOM 647 C C . ILE A 1 81 ? -0.022 1.081 -1.504 1.00 98.31 81 ILE A C 1
ATOM 649 O O . ILE A 1 81 ? 0.542 0.272 -2.238 1.00 98.31 81 ILE A O 1
ATOM 653 N N . SER A 1 82 ? 0.408 2.340 -1.382 1.00 97.94 82 SER A N 1
ATOM 654 C CA . SER A 1 82 ? 1.511 2.860 -2.197 1.00 97.94 82 SER A CA 1
ATOM 655 C C . SER A 1 82 ? 2.865 2.208 -1.873 1.00 97.94 82 SER A C 1
ATOM 657 O O . SER A 1 82 ? 3.713 2.058 -2.754 1.00 97.94 82 SER A O 1
ATOM 659 N N . SER A 1 83 ? 3.096 1.826 -0.616 1.00 98.19 83 SER A N 1
ATOM 660 C CA . SER A 1 83 ? 4.330 1.172 -0.175 1.00 98.19 83 SER A CA 1
ATOM 661 C C . SER A 1 83 ? 4.379 -0.299 -0.573 1.00 98.19 83 SER A C 1
ATOM 663 O O . SER A 1 83 ? 5.460 -0.781 -0.895 1.00 98.19 83 SER A O 1
ATOM 665 N N . LEU A 1 84 ? 3.236 -0.996 -0.613 1.00 98.56 84 LEU A N 1
ATOM 666 C CA . LEU A 1 84 ? 3.160 -2.363 -1.131 1.00 98.56 84 LEU A CA 1
ATOM 667 C C . LEU A 1 84 ? 3.474 -2.407 -2.629 1.00 98.56 84 LEU A C 1
ATOM 669 O O . LEU A 1 84 ? 4.263 -3.252 -3.044 1.00 98.56 84 LEU A O 1
ATOM 673 N N . ASP A 1 85 ? 2.910 -1.482 -3.414 1.00 98.12 85 ASP A N 1
ATOM 674 C CA . ASP A 1 85 ? 3.220 -1.377 -4.846 1.00 98.12 85 ASP A CA 1
ATOM 675 C C . ASP A 1 85 ? 4.714 -1.118 -5.067 1.00 98.12 85 ASP A C 1
ATOM 677 O O . ASP A 1 85 ? 5.352 -1.854 -5.813 1.00 98.12 85 ASP A O 1
A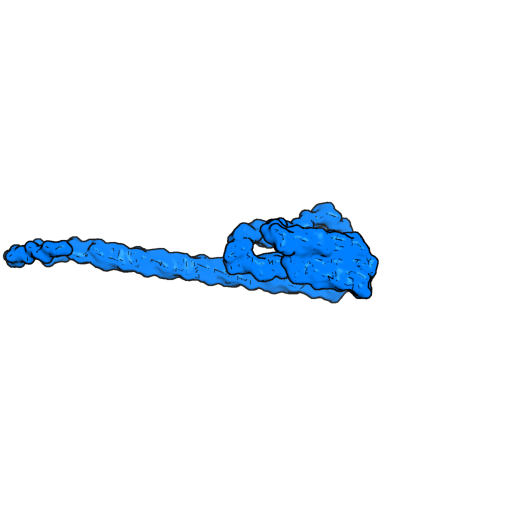TOM 681 N N . CYS A 1 86 ? 5.292 -0.158 -4.335 1.00 96.94 86 CYS A N 1
ATOM 682 C CA . CYS A 1 86 ? 6.731 0.102 -4.410 1.00 96.94 86 CYS A CA 1
ATOM 683 C C . CYS A 1 86 ? 7.566 -1.107 -3.999 1.00 96.94 86 CYS A C 1
ATOM 685 O O . CYS A 1 86 ? 8.567 -1.418 -4.629 1.00 96.94 86 CYS A O 1
ATOM 687 N N . TRP A 1 87 ? 7.181 -1.813 -2.936 1.00 97.88 87 TRP A N 1
ATOM 688 C CA . TRP A 1 87 ? 7.928 -2.994 -2.532 1.00 97.88 87 TRP A CA 1
ATOM 689 C C . TRP A 1 87 ? 7.888 -4.065 -3.627 1.00 97.88 87 TRP A C 1
ATOM 691 O O . TRP A 1 87 ? 8.920 -4.664 -3.915 1.00 97.88 87 TRP A O 1
ATOM 701 N N . ALA A 1 88 ? 6.738 -4.286 -4.263 1.00 97.62 88 ALA A N 1
ATOM 702 C CA . ALA A 1 88 ? 6.612 -5.261 -5.338 1.00 97.62 88 ALA A CA 1
ATOM 703 C C . ALA A 1 88 ? 7.431 -4.881 -6.583 1.00 97.62 88 ALA A C 1
ATOM 705 O O . ALA A 1 88 ? 8.117 -5.744 -7.127 1.00 97.62 88 ALA A O 1
ATOM 706 N N . GLU A 1 89 ? 7.410 -3.606 -6.969 1.00 95.81 89 GLU A N 1
ATOM 707 C CA . GLU A 1 89 ? 8.227 -3.028 -8.042 1.00 95.81 89 GLU A CA 1
ATOM 708 C C . GLU A 1 89 ? 9.727 -3.192 -7.766 1.00 95.81 89 GLU A C 1
ATOM 710 O O . GLU A 1 89 ? 10.435 -3.865 -8.507 1.00 95.81 89 GLU A O 1
ATOM 715 N N . GLN A 1 90 ? 10.216 -2.673 -6.638 1.00 94.69 90 GLN A N 1
ATOM 716 C CA . GLN A 1 90 ? 11.637 -2.742 -6.279 1.00 94.69 90 GLN A CA 1
ATOM 717 C C . GLN A 1 90 ? 12.113 -4.199 -6.150 1.00 94.69 90 GLN A C 1
ATOM 719 O O . GLN A 1 90 ? 13.264 -4.548 -6.423 1.00 94.69 90 GLN A O 1
ATOM 724 N N . GLN A 1 91 ? 11.210 -5.095 -5.743 1.00 96.19 91 GLN A N 1
ATOM 725 C CA . GLN A 1 91 ? 11.488 -6.520 -5.648 1.00 96.19 91 GLN A CA 1
ATOM 726 C C . GLN A 1 91 ? 11.501 -7.232 -7.015 1.00 96.19 91 GLN A C 1
ATOM 728 O O . GLN A 1 91 ? 12.132 -8.290 -7.103 1.00 96.19 91 GLN A O 1
ATOM 733 N N . GLU A 1 92 ? 10.847 -6.691 -8.048 1.00 94.75 92 GLU A N 1
ATOM 734 C CA . GLU A 1 92 ? 10.975 -7.125 -9.448 1.00 94.75 92 GLU A CA 1
ATOM 735 C C . GLU A 1 92 ? 12.372 -6.791 -9.987 1.00 94.75 92 GLU A C 1
ATOM 737 O O . GLU A 1 92 ? 13.023 -7.662 -10.564 1.00 94.75 92 GLU A O 1
ATOM 742 N N . GLU A 1 93 ? 12.881 -5.589 -9.701 1.00 90.44 93 GLU A N 1
ATOM 743 C CA . GLU A 1 93 ? 14.236 -5.181 -10.094 1.00 90.44 93 GLU A CA 1
ATOM 744 C C . GLU A 1 93 ? 15.331 -5.957 -9.340 1.00 90.44 93 GLU A C 1
ATOM 746 O O . GLU A 1 93 ? 16.388 -6.272 -9.887 1.00 90.44 93 GLU A O 1
ATOM 751 N N . ASN A 1 94 ? 15.073 -6.297 -8.071 1.00 89.12 94 ASN A N 1
ATOM 752 C CA . ASN A 1 94 ? 15.860 -7.224 -7.246 1.00 89.12 94 ASN A CA 1
ATOM 753 C C . ASN A 1 94 ? 17.373 -6.907 -7.145 1.00 89.12 94 ASN A C 1
ATOM 755 O O . ASN A 1 94 ? 18.196 -7.819 -7.018 1.00 89.12 94 ASN A O 1
ATOM 759 N N . TRP A 1 95 ? 17.750 -5.627 -7.175 1.00 82.44 95 TRP A N 1
ATOM 760 C CA . TRP A 1 95 ? 19.151 -5.184 -7.169 1.00 82.44 95 TRP A CA 1
ATOM 761 C C . TRP A 1 95 ? 19.502 -4.325 -5.942 1.00 82.44 95 TRP A C 1
ATOM 763 O O . TRP A 1 95 ? 20.412 -4.675 -5.185 1.00 82.44 95 TRP A O 1
ATOM 773 N N . GLN A 1 96 ? 18.758 -3.242 -5.689 1.00 76.94 96 GLN A N 1
ATOM 774 C CA . GLN A 1 96 ? 18.959 -2.330 -4.561 1.00 76.94 96 GLN A CA 1
ATOM 775 C C . GLN A 1 96 ? 18.196 -2.803 -3.320 1.00 76.94 96 GLN A C 1
ATOM 777 O O . GLN A 1 96 ? 17.024 -2.508 -3.103 1.00 76.94 96 GLN A O 1
ATOM 782 N N . THR A 1 97 ? 18.884 -3.532 -2.439 1.00 87.75 97 THR A N 1
ATOM 783 C CA . THR A 1 97 ? 18.269 -4.057 -1.206 1.00 87.75 97 THR A CA 1
ATOM 784 C C . THR A 1 97 ? 17.802 -2.963 -0.243 1.00 87.75 97 THR A C 1
ATOM 786 O O . THR A 1 97 ? 16.911 -3.218 0.568 1.00 87.75 97 THR A O 1
ATOM 789 N N . TRP A 1 98 ? 18.369 -1.755 -0.315 1.00 91.44 98 TRP A N 1
ATOM 790 C CA . TRP A 1 98 ? 17.977 -0.644 0.553 1.00 91.44 98 TRP A CA 1
ATOM 791 C C . TRP A 1 98 ? 16.581 -0.107 0.199 1.00 91.44 98 TRP A C 1
ATOM 793 O O . TRP A 1 98 ? 15.769 0.045 1.111 1.00 91.44 98 TRP A O 1
ATOM 803 N N . ASP A 1 99 ? 16.273 0.078 -1.090 1.00 90.19 99 ASP A N 1
ATOM 804 C CA . ASP A 1 99 ? 14.961 0.525 -1.577 1.00 90.19 99 ASP A CA 1
ATOM 805 C C . ASP A 1 99 ? 13.874 -0.503 -1.277 1.00 90.19 99 ASP A C 1
ATOM 807 O O . ASP A 1 99 ? 12.835 -0.170 -0.699 1.00 90.19 99 ASP A O 1
ATOM 811 N N . ILE A 1 100 ? 14.164 -1.781 -1.554 1.00 94.31 100 ILE A N 1
ATOM 812 C CA . ILE A 1 100 ? 13.284 -2.908 -1.213 1.00 94.31 100 ILE A CA 1
ATOM 813 C C . ILE A 1 100 ? 12.946 -2.875 0.280 1.00 94.31 100 ILE A C 1
ATOM 815 O O . ILE A 1 100 ? 11.775 -2.921 0.664 1.00 94.31 100 ILE A O 1
ATOM 819 N N . ASN A 1 101 ? 13.965 -2.774 1.139 1.00 95.94 101 ASN A N 1
ATOM 820 C CA . ASN A 1 101 ? 13.767 -2.755 2.584 1.00 95.94 101 ASN A CA 1
ATOM 821 C C . ASN A 1 101 ? 13.025 -1.501 3.042 1.00 95.94 101 ASN A C 1
ATOM 823 O O . ASN A 1 101 ? 12.174 -1.599 3.924 1.00 95.94 101 ASN A O 1
ATOM 827 N N . LYS A 1 102 ? 13.311 -0.338 2.451 1.00 96.06 102 LYS A N 1
ATOM 828 C CA . LYS A 1 102 ? 12.607 0.901 2.771 1.00 96.06 102 LYS A CA 1
ATOM 829 C C . LYS A 1 102 ? 11.122 0.774 2.444 1.00 96.06 102 LYS A C 1
ATOM 831 O O . LYS A 1 102 ? 10.303 0.974 3.336 1.00 96.06 102 LYS A O 1
ATOM 836 N N . CYS A 1 103 ? 10.764 0.382 1.222 1.00 96.69 103 CYS A N 1
ATOM 837 C CA . CYS A 1 103 ? 9.359 0.249 0.837 1.00 96.69 103 CYS A CA 1
ATOM 838 C C . CYS A 1 103 ? 8.631 -0.841 1.635 1.00 96.69 103 CYS A C 1
ATOM 840 O O . CYS A 1 103 ? 7.506 -0.621 2.088 1.00 96.69 103 CYS A O 1
ATOM 842 N N . ARG A 1 104 ? 9.296 -1.965 1.926 1.00 97.75 104 ARG A N 1
ATOM 843 C CA . ARG A 1 104 ? 8.771 -2.997 2.830 1.00 97.75 104 ARG A CA 1
ATOM 844 C C . ARG A 1 104 ? 8.517 -2.462 4.243 1.00 97.75 104 ARG A C 1
ATOM 846 O O . ARG A 1 104 ? 7.465 -2.725 4.818 1.00 97.75 104 ARG A O 1
ATOM 853 N N . ASN A 1 105 ? 9.457 -1.718 4.818 1.00 98.31 105 ASN A N 1
ATOM 854 C CA . ASN A 1 105 ? 9.324 -1.179 6.173 1.00 98.31 105 ASN A CA 1
ATOM 855 C C . ASN A 1 105 ? 8.264 -0.073 6.254 1.00 98.31 105 ASN A C 1
ATOM 857 O O . ASN A 1 105 ? 7.523 -0.020 7.236 1.00 98.31 105 ASN A O 1
ATOM 861 N N . ASP A 1 106 ? 8.147 0.757 5.215 1.00 98.19 106 ASP A N 1
ATOM 862 C CA . ASP A 1 106 ? 7.089 1.762 5.096 1.00 98.19 106 ASP A CA 1
ATOM 863 C C . ASP A 1 106 ? 5.707 1.080 5.038 1.00 98.19 106 ASP A C 1
ATOM 865 O O . ASP A 1 106 ? 4.763 1.540 5.681 1.00 98.19 106 ASP A O 1
ATOM 869 N N . PHE A 1 107 ? 5.590 -0.050 4.326 1.00 98.69 107 PHE A N 1
ATOM 870 C CA . PHE A 1 107 ? 4.373 -0.868 4.299 1.00 98.69 107 PHE A CA 1
ATOM 871 C C . PHE A 1 107 ? 4.036 -1.448 5.679 1.00 98.69 107 PHE A C 1
ATOM 873 O O . PHE A 1 107 ? 2.923 -1.262 6.170 1.00 98.69 107 PHE A O 1
ATOM 880 N N . LEU A 1 108 ? 4.993 -2.118 6.328 1.00 98.62 108 LEU A N 1
ATOM 881 C CA . LEU A 1 108 ? 4.774 -2.745 7.636 1.00 98.62 108 LEU A CA 1
ATOM 882 C C . LEU A 1 108 ? 4.409 -1.719 8.713 1.00 98.62 108 LEU A C 1
ATOM 884 O O . LEU A 1 108 ? 3.508 -1.968 9.510 1.00 98.62 108 LEU A O 1
ATOM 888 N N . SER A 1 109 ? 5.069 -0.559 8.706 1.00 98.56 109 SER A N 1
ATOM 889 C CA . SER A 1 109 ? 4.757 0.543 9.621 1.00 98.56 109 SER A CA 1
ATOM 890 C C . SER A 1 109 ? 3.334 1.054 9.405 1.00 98.56 109 SER A C 1
ATOM 892 O O . SER A 1 109 ? 2.577 1.175 10.361 1.00 98.56 109 SER A O 1
ATOM 894 N N . ALA A 1 110 ? 2.927 1.282 8.153 1.00 98.44 110 ALA A N 1
ATOM 895 C CA . ALA A 1 110 ? 1.573 1.736 7.847 1.00 98.44 110 ALA A CA 1
ATOM 896 C C . ALA A 1 110 ? 0.505 0.707 8.257 1.00 98.44 110 ALA A C 1
ATOM 898 O O . ALA A 1 110 ? -0.510 1.077 8.838 1.00 98.44 110 ALA A O 1
ATOM 899 N N . MET A 1 111 ? 0.753 -0.585 8.022 1.00 98.62 111 MET A N 1
ATOM 900 C CA . MET A 1 111 ? -0.132 -1.657 8.488 1.00 98.62 111 MET A CA 1
ATOM 901 C C . MET A 1 111 ? -0.246 -1.680 10.014 1.00 98.62 111 MET A C 1
ATOM 903 O O . MET A 1 111 ? -1.342 -1.857 10.539 1.00 98.62 111 MET A O 1
ATOM 907 N N . HIS A 1 112 ? 0.865 -1.487 10.729 1.00 98.50 112 HIS A N 1
ATOM 908 C CA . HIS A 1 112 ? 0.855 -1.432 12.189 1.00 98.50 112 HIS A CA 1
ATOM 909 C C . HIS A 1 112 ? -0.026 -0.292 12.714 1.00 98.50 112 HIS A C 1
ATOM 911 O O . HIS A 1 112 ? -0.838 -0.521 13.609 1.00 98.50 112 HIS A O 1
ATOM 917 N N . GLU A 1 113 ? 0.074 0.899 12.119 1.00 98.50 113 GLU A N 1
ATOM 918 C CA . GLU A 1 113 ? -0.784 2.035 12.475 1.00 98.50 113 GLU A CA 1
ATOM 919 C C . GLU A 1 113 ? -2.267 1.740 12.205 1.00 98.50 113 GLU A C 1
ATOM 921 O O . GLU A 1 113 ? -3.099 1.982 13.078 1.00 98.50 113 GLU A O 1
ATOM 926 N N . ILE A 1 114 ? -2.601 1.127 11.059 1.00 98.31 114 ILE A N 1
ATOM 927 C CA . ILE A 1 114 ? -3.984 0.732 10.731 1.00 98.31 114 ILE A CA 1
ATOM 928 C C . ILE A 1 114 ? -4.542 -0.220 11.794 1.00 98.31 114 ILE A C 1
ATOM 930 O O . ILE A 1 114 ? -5.627 0.015 12.324 1.00 98.31 114 ILE A O 1
ATOM 934 N N . TYR A 1 115 ? -3.804 -1.274 12.154 1.00 97.75 115 TYR A N 1
ATOM 935 C CA . TYR A 1 115 ? -4.239 -2.198 13.206 1.00 97.75 115 TYR A CA 1
ATOM 936 C C . TYR A 1 115 ? -4.371 -1.508 14.566 1.00 97.75 115 TYR A C 1
ATOM 938 O O . TYR A 1 115 ? -5.305 -1.804 15.309 1.00 97.75 115 TYR A O 1
ATOM 946 N N . GLY A 1 116 ? -3.482 -0.566 14.886 1.00 97.56 116 GLY A N 1
ATOM 947 C CA . GLY A 1 116 ? -3.587 0.243 16.098 1.00 97.56 116 GLY A CA 1
ATOM 948 C C . GLY A 1 116 ? -4.852 1.108 16.121 1.00 97.56 116 GLY A C 1
ATOM 949 O O . GLY A 1 116 ? -5.500 1.222 17.161 1.00 97.56 116 GLY A O 1
ATOM 950 N N . SER A 1 117 ? -5.231 1.694 14.985 1.00 96.81 117 SER A N 1
ATOM 951 C CA . SER A 1 117 ? -6.478 2.452 14.825 1.00 96.81 117 SER A CA 1
ATOM 952 C C . SER A 1 117 ? -7.712 1.555 14.982 1.00 96.81 117 SER A C 1
ATOM 954 O O . SER A 1 117 ? -8.635 1.917 15.711 1.00 96.81 117 SER A O 1
ATOM 956 N N . LEU A 1 118 ? -7.699 0.355 14.393 1.00 94.44 118 LEU A N 1
ATOM 957 C CA . LEU A 1 118 ? -8.783 -0.630 14.523 1.00 94.44 118 LEU A CA 1
ATOM 958 C C . LEU A 1 118 ? -8.987 -1.083 15.973 1.00 94.44 118 LEU A C 1
ATOM 960 O O . LEU A 1 118 ? -10.107 -1.056 16.475 1.00 94.44 118 LEU A O 1
ATOM 964 N N . GLN A 1 119 ? -7.903 -1.422 16.676 1.00 94.75 119 GLN A N 1
ATOM 965 C CA . GLN A 1 119 ? -7.966 -1.824 18.085 1.00 94.75 119 GLN A CA 1
ATOM 966 C C . GLN A 1 119 ? -8.551 -0.720 18.971 1.00 94.75 119 GLN A C 1
ATOM 968 O O . GLN A 1 119 ? -9.392 -0.984 19.830 1.00 94.75 119 GLN A O 1
ATOM 973 N N . LYS A 1 120 ? -8.154 0.539 18.745 1.00 94.50 120 LYS A N 1
ATOM 974 C CA . LYS A 1 120 ? -8.712 1.683 19.481 1.00 94.50 120 LYS A CA 1
ATOM 975 C C . LYS A 1 120 ? -10.213 1.832 19.239 1.00 94.50 120 LYS A C 1
ATOM 977 O O . LYS A 1 120 ? -10.950 2.071 20.194 1.00 94.50 120 LYS A O 1
ATOM 982 N N . GLU A 1 121 ? -10.669 1.676 17.999 1.00 92.31 121 GLU A N 1
ATOM 983 C CA . GLU A 1 121 ? -12.095 1.755 17.666 1.00 92.31 121 GLU A CA 1
ATOM 984 C C . GLU A 1 121 ? -12.898 0.627 18.335 1.00 92.31 121 GLU A C 1
ATOM 986 O O . GLU A 1 121 ? -13.951 0.874 18.932 1.00 92.31 121 GLU A O 1
ATOM 991 N N . GLU A 1 122 ? -12.376 -0.603 18.333 1.00 89.88 122 GLU A N 1
ATOM 992 C CA . GLU A 1 122 ? -12.985 -1.742 19.031 1.00 89.88 122 GLU A CA 1
ATOM 993 C C . GLU A 1 122 ? -13.107 -1.495 20.543 1.00 89.88 122 GLU A C 1
ATOM 995 O O . GLU A 1 122 ? -14.164 -1.741 21.142 1.00 89.88 122 GLU A O 1
ATOM 1000 N N . GLU A 1 123 ? -12.064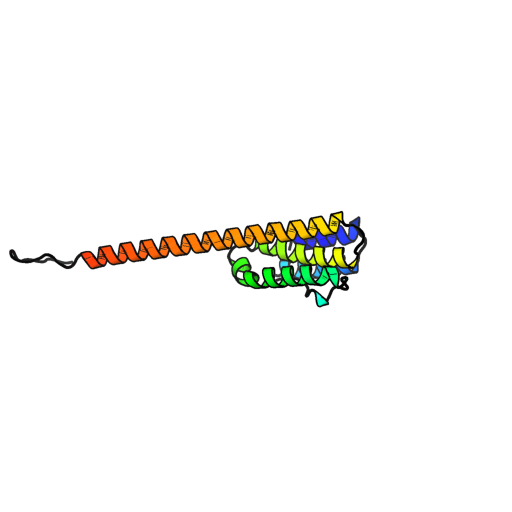 -0.952 21.174 1.00 90.44 123 GLU A N 1
ATOM 1001 C CA . GLU A 1 123 ? -12.084 -0.600 22.595 1.00 90.44 123 GLU A CA 1
ATOM 1002 C C . GLU A 1 123 ? -13.113 0.493 22.915 1.00 90.44 123 GLU A C 1
ATOM 1004 O O . GLU A 1 123 ? -13.830 0.397 23.919 1.00 90.44 123 GLU A O 1
ATOM 1009 N N . ILE A 1 124 ? -13.206 1.533 22.080 1.00 89.06 124 ILE A N 1
ATOM 1010 C CA . ILE A 1 124 ? -14.170 2.630 22.250 1.00 89.06 124 ILE A CA 1
ATOM 1011 C C . ILE A 1 124 ? -15.597 2.098 22.102 1.00 89.06 124 ILE A C 1
ATOM 1013 O O . ILE A 1 124 ? -16.443 2.361 22.963 1.00 89.06 124 ILE A O 1
ATOM 1017 N N . SER A 1 125 ? -15.858 1.300 21.065 1.00 85.62 125 SER A N 1
ATOM 1018 C CA . SER A 1 125 ? -17.158 0.668 20.818 1.00 85.62 125 SER A CA 1
ATOM 1019 C C . SER A 1 125 ? -17.591 -0.215 21.992 1.00 85.62 125 SER A C 1
ATOM 1021 O O . SER A 1 125 ? -18.742 -0.159 22.438 1.00 85.62 125 SER A O 1
ATOM 1023 N N . THR A 1 126 ? -16.656 -0.973 22.567 1.00 85.50 126 THR A N 1
ATOM 1024 C CA . THR A 1 126 ? -16.917 -1.854 23.714 1.00 85.50 126 THR A CA 1
ATOM 1025 C C . THR A 1 126 ? -17.251 -1.060 24.981 1.00 85.50 126 THR A C 1
ATOM 1027 O O . THR A 1 126 ? -18.253 -1.352 25.638 1.00 85.50 126 THR A O 1
ATOM 1030 N N . LYS A 1 127 ? -16.493 0.004 25.285 1.00 83.19 127 LYS A N 1
ATOM 1031 C CA . LYS A 1 127 ? -16.753 0.898 26.434 1.00 83.19 127 LYS A CA 1
ATOM 1032 C C . LYS A 1 127 ? -18.079 1.657 26.300 1.00 83.19 127 LYS A C 1
ATOM 1034 O O . LYS A 1 127 ? -18.784 1.876 27.286 1.00 83.19 127 LYS A O 1
ATOM 1039 N N . GLN A 1 128 ? -18.457 2.056 25.085 1.00 77.94 128 GLN A N 1
ATOM 1040 C CA . GLN A 1 128 ? -19.750 2.703 24.845 1.00 77.94 128 GLN A CA 1
ATOM 1041 C C . GLN A 1 128 ? -20.927 1.738 25.035 1.00 77.94 128 GLN A C 1
ATOM 1043 O O . GLN A 1 128 ? -21.953 2.138 25.590 1.00 77.94 128 GLN A O 1
ATOM 1048 N N . LYS A 1 129 ? -20.794 0.474 24.609 1.00 80.38 129 LYS A N 1
ATOM 1049 C CA . LYS A 1 129 ? -21.819 -0.560 24.826 1.00 80.38 129 LYS A CA 1
ATOM 1050 C C . LYS A 1 129 ? -22.019 -0.850 26.313 1.00 80.38 129 LYS A C 1
ATOM 1052 O O . LYS A 1 129 ? -23.160 -0.799 26.765 1.00 80.38 129 LYS A O 1
ATOM 1057 N N . SER A 1 130 ? -20.940 -1.030 27.079 1.00 77.88 130 SER A N 1
ATOM 1058 C CA . SER A 1 130 ? -21.036 -1.265 28.527 1.00 77.88 130 SER A CA 1
ATOM 1059 C C . SER A 1 130 ? -21.691 -0.094 29.263 1.00 77.88 130 SER A C 1
ATOM 1061 O O . SER A 1 130 ? -22.567 -0.304 30.094 1.00 77.88 130 SER A O 1
ATOM 1063 N N . ASN A 1 131 ? -21.348 1.153 28.919 1.00 75.00 131 ASN A N 1
ATOM 1064 C CA . ASN A 1 131 ? -21.976 2.325 29.538 1.00 75.00 131 ASN A CA 1
ATOM 1065 C C . ASN A 1 131 ? -23.468 2.447 29.191 1.00 75.00 131 ASN A C 1
ATOM 1067 O O . ASN A 1 131 ? -24.264 2.795 30.058 1.00 75.00 131 ASN A O 1
ATOM 1071 N N . ARG A 1 132 ? -23.879 2.136 27.952 1.00 76.25 132 ARG A N 1
ATOM 1072 C CA . ARG A 1 132 ? -25.306 2.114 27.577 1.00 76.25 132 ARG A CA 1
ATOM 1073 C C . ARG A 1 132 ? -26.080 1.014 28.301 1.00 76.25 132 ARG A C 1
ATOM 1075 O O . ARG A 1 132 ? -27.244 1.226 28.624 1.00 76.25 132 ARG A O 1
ATOM 1082 N N . GLU A 1 133 ? -25.468 -0.141 28.543 1.00 75.12 133 GLU A N 1
ATOM 1083 C CA . GLU A 1 133 ? -26.078 -1.218 29.331 1.00 75.12 133 GLU A CA 1
ATOM 1084 C C . GLU A 1 133 ? -26.229 -0.832 30.804 1.00 75.12 133 GLU A C 1
ATOM 1086 O O . GLU A 1 133 ? -27.290 -1.071 31.370 1.00 75.12 133 GLU A O 1
ATOM 1091 N N . ILE A 1 134 ? -25.236 -0.157 31.395 1.00 73.50 134 ILE A N 1
ATOM 1092 C CA . ILE A 1 134 ? -25.320 0.372 32.767 1.00 73.50 134 ILE A CA 1
ATOM 1093 C C . ILE A 1 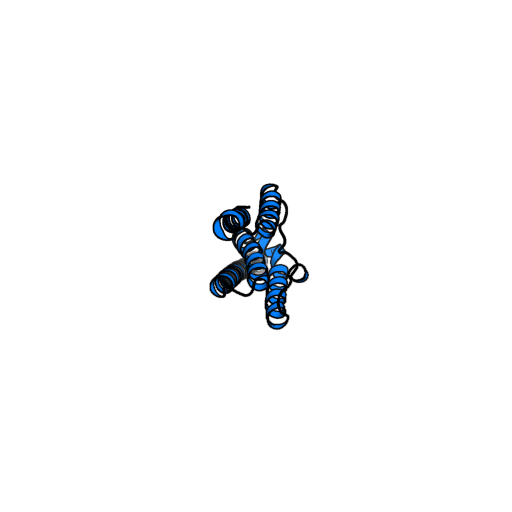134 ? -26.444 1.410 32.889 1.00 73.50 134 ILE A C 1
ATOM 1095 O O . ILE A 1 134 ? -27.258 1.304 33.800 1.00 73.50 134 ILE A O 1
ATOM 1099 N N . ILE A 1 135 ? -26.542 2.363 31.953 1.00 72.25 135 ILE A N 1
ATOM 1100 C CA . ILE A 1 135 ? -27.614 3.377 31.950 1.00 72.25 135 ILE A CA 1
ATOM 1101 C C . ILE A 1 135 ? -28.993 2.713 31.810 1.00 72.25 135 ILE A C 1
ATOM 1103 O O . ILE A 1 135 ? -29.912 3.034 32.554 1.00 72.25 135 ILE A O 1
ATOM 1107 N N . LYS A 1 136 ? -29.135 1.724 30.915 1.00 73.06 136 LYS A N 1
ATOM 1108 C CA . LYS A 1 136 ? -30.384 0.952 30.790 1.00 73.06 136 LYS A CA 1
ATOM 1109 C C . LYS A 1 136 ? -30.723 0.163 32.053 1.00 73.06 136 LYS A C 1
ATOM 1111 O O . LYS A 1 136 ? -31.902 0.007 32.363 1.00 73.06 136 LYS A O 1
ATOM 1116 N N . LEU A 1 137 ? -29.718 -0.373 32.746 1.00 70.31 137 LEU A N 1
ATOM 1117 C CA . LEU A 1 137 ? -29.925 -1.119 33.981 1.00 70.31 137 LEU A CA 1
ATOM 1118 C C . LEU A 1 137 ? -30.405 -0.188 35.101 1.00 70.31 137 LEU A C 1
ATOM 1120 O O . LEU A 1 137 ? -31.355 -0.544 35.790 1.00 70.31 137 LEU A O 1
ATOM 1124 N N . ASP A 1 138 ? -29.829 1.009 35.219 1.00 67.19 138 ASP A N 1
ATOM 1125 C CA . ASP A 1 138 ? -30.237 2.041 36.185 1.00 67.19 138 ASP A CA 1
ATOM 1126 C C . ASP A 1 138 ? -31.681 2.530 35.930 1.00 67.19 138 ASP A C 1
ATOM 1128 O O . ASP A 1 138 ? -32.519 2.537 36.837 1.00 67.19 138 ASP A O 1
ATOM 1132 N N . ASP A 1 139 ? -32.037 2.772 34.662 1.00 64.69 139 ASP A N 1
ATOM 1133 C CA . ASP A 1 139 ? -33.413 3.106 34.260 1.00 64.69 139 ASP A CA 1
ATOM 1134 C C . ASP A 1 139 ? -34.407 1.962 34.562 1.00 64.69 139 ASP A C 1
ATOM 1136 O O . ASP A 1 139 ? -35.568 2.203 34.901 1.00 64.69 139 ASP A O 1
ATOM 1140 N N . SER A 1 140 ? -33.964 0.700 34.482 1.00 60.31 140 SER A N 1
ATOM 1141 C CA . SER A 1 140 ? -34.794 -0.481 34.774 1.00 60.31 140 SER A CA 1
ATOM 1142 C C . SER A 1 140 ? -34.897 -0.833 36.266 1.00 60.31 140 SER A C 1
ATOM 1144 O O . SER A 1 140 ? -35.872 -1.459 36.683 1.00 60.31 140 SER A O 1
ATOM 1146 N N . VAL A 1 141 ? -33.928 -0.407 37.086 1.00 55.81 141 VAL A N 1
ATOM 1147 C CA . VAL A 1 141 ? -33.874 -0.647 38.543 1.00 55.81 141 VAL A CA 1
ATOM 1148 C C . VAL A 1 141 ? -34.791 0.308 39.327 1.00 55.81 141 VAL A C 1
ATOM 1150 O O . VAL A 1 141 ? -35.077 0.076 40.500 1.00 55.81 141 VAL A O 1
ATOM 1153 N N . SER A 1 142 ? -35.382 1.309 38.670 1.00 53.31 142 SER A N 1
ATOM 1154 C CA . SER A 1 142 ? -36.342 2.245 39.281 1.00 53.31 142 SER A CA 1
ATOM 1155 C C . SER A 1 142 ? -37.736 1.655 39.588 1.00 53.31 142 SER A C 1
ATOM 1157 O O . SER A 1 142 ? -38.611 2.363 40.088 1.00 53.31 142 SER A O 1
ATOM 1159 N N . ILE A 1 143 ? -37.976 0.359 39.346 1.00 50.22 143 ILE A N 1
ATOM 1160 C CA . ILE A 1 143 ? -39.246 -0.314 39.661 1.00 50.22 143 ILE A CA 1
ATOM 1161 C C . ILE A 1 143 ? -38.969 -1.534 40.547 1.00 50.22 143 ILE A C 1
ATOM 1163 O O . ILE A 1 143 ? -38.831 -2.627 40.029 1.00 50.22 143 ILE A O 1
ATOM 1167 N N . VAL A 1 144 ? -38.866 -1.351 41.868 1.00 46.19 144 VAL A N 1
ATOM 1168 C CA . VAL A 1 144 ? -39.448 -2.193 42.946 1.00 46.19 144 VAL A CA 1
ATOM 1169 C C . VAL A 1 144 ? -38.966 -1.614 44.283 1.00 46.19 144 VAL A C 1
ATOM 1171 O O . VAL A 1 144 ? -37.877 -1.912 44.751 1.00 46.19 144 VAL A O 1
ATOM 1174 N N . THR A 1 145 ? -39.792 -0.776 44.909 1.00 43.09 145 THR A N 1
ATOM 1175 C CA . THR A 1 145 ? -40.091 -0.795 46.358 1.00 43.09 145 THR A CA 1
ATOM 1176 C C . THR A 1 145 ? -41.194 0.231 46.641 1.00 43.09 145 THR A C 1
ATOM 1178 O O . THR A 1 145 ? -40.955 1.358 47.056 1.00 43.09 145 THR A O 1
ATOM 1181 N N . LYS A 1 146 ? -42.454 -0.162 46.429 1.00 38.44 146 LYS A N 1
ATOM 1182 C CA . LYS A 1 146 ? -43.592 0.449 47.132 1.00 38.44 146 LYS A CA 1
ATOM 1183 C C . LYS A 1 146 ? -44.626 -0.619 47.474 1.00 38.44 146 LYS A C 1
ATOM 1185 O O . LYS A 1 146 ? -45.368 -1.046 46.599 1.00 38.44 146 LYS A O 1
ATOM 1190 N N . ASN A 1 147 ? -44.671 -1.020 48.747 1.00 37.59 147 ASN A N 1
ATOM 1191 C CA . ASN A 1 147 ? -45.823 -0.764 49.627 1.00 37.59 147 ASN A CA 1
ATOM 1192 C C . ASN A 1 147 ? -45.439 -1.084 51.088 1.00 37.59 147 ASN A C 1
ATOM 1194 O O . ASN A 1 147 ? -44.812 -2.106 51.335 1.00 37.59 147 ASN A O 1
ATOM 1198 N N . SER A 1 148 ? -45.739 -0.229 52.069 1.00 38.78 148 SER A N 1
ATOM 1199 C CA . SER A 1 148 ? -47.099 -0.163 52.628 1.00 38.78 148 SER A CA 1
ATOM 1200 C C . SER A 1 148 ? -47.725 1.232 52.796 1.00 38.78 148 SER A C 1
ATOM 1202 O O . SER A 1 148 ? -48.790 1.320 53.398 1.00 38.78 148 SER A O 1
ATOM 1204 N N . GLU A 1 149 ? -47.155 2.312 52.254 1.00 49.69 149 GLU A N 1
ATOM 1205 C CA . GLU A 1 149 ? -47.801 3.640 52.286 1.00 49.69 149 GLU A CA 1
ATOM 1206 C C . GLU A 1 149 ? -47.920 4.263 50.878 1.00 49.69 149 GLU A C 1
ATOM 1208 O O . GLU A 1 149 ? -47.089 5.042 50.412 1.00 49.69 149 GLU A O 1
ATOM 1213 N N . ASN A 1 150 ? -48.986 3.858 50.177 1.00 52.72 150 ASN A N 1
ATOM 1214 C CA . ASN A 1 150 ? -49.569 4.453 48.960 1.00 52.72 150 ASN A CA 1
ATOM 1215 C C . ASN A 1 150 ? -49.418 5.995 48.900 1.00 52.72 150 ASN A C 1
ATOM 1217 O O . ASN A 1 150 ? -50.050 6.704 49.677 1.00 52.72 150 ASN A O 1
ATOM 1221 N N . LYS A 1 151 ? -48.695 6.585 47.937 1.00 36.38 151 LYS A N 1
ATOM 1222 C CA . LYS A 1 151 ? -49.252 6.975 46.619 1.00 36.38 151 LYS A CA 1
ATOM 1223 C C . LYS A 1 151 ? -48.159 7.412 45.626 1.00 36.38 151 LYS A C 1
ATOM 1225 O O . LYS A 1 151 ? -47.072 7.832 46.021 1.00 36.38 151 LYS A O 1
ATOM 1230 N N . ILE A 1 152 ? -48.466 7.278 44.335 1.00 43.72 152 ILE A N 1
ATOM 1231 C CA . ILE A 1 152 ? -47.631 7.556 43.151 1.00 43.72 152 ILE A CA 1
ATOM 1232 C C . ILE A 1 152 ? -48.136 8.841 42.481 1.00 43.72 152 ILE A C 1
ATOM 1234 O O . ILE A 1 152 ? -49.348 8.991 42.344 1.00 43.72 152 ILE A O 1
ATOM 1238 N N . LEU A 1 153 ? -47.237 9.720 42.024 1.00 36.22 153 LEU A N 1
ATOM 1239 C CA . LEU A 1 153 ? -47.542 10.775 41.050 1.00 36.22 153 LEU A CA 1
ATOM 1240 C C . LEU A 1 153 ? -46.399 10.853 40.023 1.00 36.22 153 LEU A C 1
ATOM 1242 O O . LEU A 1 153 ? -45.280 11.220 40.374 1.00 36.22 153 LEU A O 1
ATOM 1246 N N . GLN A 1 154 ? -46.704 10.448 38.787 1.00 37.06 154 GLN A N 1
ATOM 1247 C CA . GLN A 1 154 ? -45.928 10.701 37.566 1.00 37.06 154 GLN A CA 1
ATOM 1248 C C . GLN A 1 154 ? -46.418 12.009 36.924 1.00 37.06 154 GLN A C 1
ATOM 1250 O O . GLN A 1 154 ? -47.609 12.317 37.015 1.00 37.06 154 GLN A O 1
ATOM 1255 N N . ILE A 1 155 ? -45.526 12.720 36.233 1.00 45.53 155 ILE A N 1
ATOM 1256 C CA . ILE A 1 155 ? -45.872 13.519 35.047 1.00 45.53 155 ILE A CA 1
ATOM 1257 C C . ILE A 1 155 ? -45.149 12.870 33.874 1.00 45.53 155 ILE A C 1
ATOM 1259 O O . ILE A 1 155 ? -43.953 12.553 34.062 1.00 45.53 155 ILE A O 1
#

Secondary structure (DSSP, 8-state):
-HHHHHHHHHIIIII--HHHHHHHHHHHHHHHTT---PPPPGGGS---HHHHHHHHHHHHHHHHHHHHHHHH-HHHHHHHHHHHHHHHHHHHH---HHHHHHHHHHHHHHHHHHHHHHHHHHHHHHHHHHHHHHHHHHHHHTS----SS------

Sequence (155 aa):
MEAYKTKADFEAKEMHDWNSTKLYAEKAIKAANGKDILPEKISYWTVPANKRLELIKGYDNLMAVYQDAVLLDPFNLAKAISSLDCWAEQQEENWQTWDINKCRNDFLSAMHEIYGSLQKEEEISTKQKSNREIIKLDDSVSIVTKNSENKILQI

pLDDT: mean 88.18, std 16.21, range [36.22, 98.69]

Radius of gyration: 25.3 Å; chains: 1; bounding box: 69×31×70 Å

Foldseek 3Di:
DVLLCVQLVCCVPPVVPPVSNVVSVVQVVCVVVVHDHAADDLVVAPADPVCSVVLNVLRVLLVVLVVVCVPQPVPLNVQLRSLSNQLSVVRSVVDDVVSNVVSVVSNVVSSVVSVVSVVVVVVVVVVVVVVVVVVVVVVVVPDDDDDDDDDDDDD

Organism: NCBI:txid408172